Protein AF-A0A7L0Z4S2-F1 (afdb_monomer_lite)

Foldseek 3Di:
DPVVVLVVCLPDLDPPQVVVDLCSCVVVVNDDDSVRSLVSSLVSLVSNCPPPDPVVVVVSVVVNVVSVVVSVVVVVVVVVVVVVVVVVVVVVVVVVVVVVVVVCVVPDDPVRVVVVVVPDDPPPPDDPPDDPDDDDDDDDDDDDDD

Organism: NCBI:txid441696

Radius of gyration: 29.45 Å; chains: 1; bounding box: 73×31×73 Å

Structure (mmCIF, N/CA/C/O backbone):
data_AF-A0A7L0Z4S2-F1
#
_entry.id   AF-A0A7L0Z4S2-F1
#
loop_
_atom_site.group_PDB
_atom_site.id
_atom_site.type_symbol
_atom_site.label_atom_id
_atom_site.label_alt_id
_atom_site.label_comp_id
_atom_site.label_asym_id
_atom_site.label_entity_id
_atom_site.label_seq_id
_atom_site.pdbx_PDB_ins_code
_atom_site.Cartn_x
_atom_site.Cartn_y
_atom_site.Cartn_z
_atom_site.occupancy
_atom_site.B_iso_or_equiv
_atom_site.auth_seq_id
_atom_site.auth_comp_id
_atom_site.auth_asym_id
_atom_site.auth_atom_id
_atom_site.pdbx_PDB_model_num
ATOM 1 N N . LEU A 1 1 ? -5.071 -9.926 -15.638 1.00 67.81 1 LEU A N 1
ATOM 2 C CA . LEU A 1 1 ? -4.191 -9.561 -16.766 1.00 67.81 1 LEU A CA 1
ATOM 3 C C . LEU A 1 1 ? -4.932 -9.823 -18.075 1.00 67.81 1 LEU A C 1
ATOM 5 O O . LEU A 1 1 ? -5.330 -10.962 -18.290 1.00 67.81 1 LEU A O 1
ATOM 9 N N . ASN A 1 2 ? -5.164 -8.810 -18.913 1.00 79.25 2 ASN A N 1
ATOM 10 C CA . ASN A 1 2 ? -5.790 -8.992 -20.232 1.00 79.25 2 ASN A CA 1
ATOM 11 C C . ASN A 1 2 ? -4.712 -9.261 -21.300 1.00 79.25 2 ASN A C 1
ATOM 13 O O . ASN A 1 2 ? -4.048 -8.336 -21.770 1.00 79.25 2 ASN A O 1
ATOM 17 N N . THR A 1 3 ? -4.519 -10.534 -21.650 1.00 74.75 3 THR A N 1
ATOM 18 C CA . THR A 1 3 ? -3.433 -11.012 -22.525 1.00 74.75 3 THR A CA 1
ATOM 19 C C . THR A 1 3 ? -3.588 -10.589 -23.982 1.00 74.75 3 THR A C 1
ATOM 21 O O . THR A 1 3 ? -2.588 -10.323 -24.644 1.00 74.75 3 THR A O 1
ATOM 24 N N . ASP A 1 4 ? -4.820 -10.457 -24.473 1.00 78.44 4 ASP A N 1
ATOM 25 C CA . ASP A 1 4 ? -5.084 -10.074 -25.864 1.00 78.44 4 ASP A CA 1
ATOM 26 C C . ASP A 1 4 ? -4.720 -8.606 -26.101 1.00 78.44 4 ASP A C 1
ATOM 28 O O . ASP A 1 4 ? -3.985 -8.283 -27.038 1.00 78.44 4 ASP A O 1
ATOM 32 N N . LYS A 1 5 ? -5.136 -7.718 -25.188 1.00 79.31 5 LYS A N 1
ATOM 33 C CA . LYS A 1 5 ? -4.753 -6.298 -25.214 1.00 79.31 5 LYS A CA 1
ATOM 34 C C . LYS A 1 5 ? -3.251 -6.107 -25.037 1.00 79.31 5 LYS A C 1
ATOM 36 O O . LYS A 1 5 ? -2.651 -5.304 -25.746 1.00 79.31 5 LYS A O 1
ATOM 41 N N . LEU A 1 6 ? -2.638 -6.876 -24.138 1.00 75.19 6 LEU A N 1
ATOM 42 C CA . LEU A 1 6 ? -1.192 -6.856 -23.941 1.00 75.19 6 LEU A CA 1
ATOM 43 C C . LEU A 1 6 ? -0.441 -7.273 -25.214 1.00 75.19 6 LEU A C 1
ATOM 45 O O . LEU A 1 6 ? 0.476 -6.574 -25.633 1.00 75.19 6 LEU A O 1
ATOM 49 N N . SER A 1 7 ? -0.859 -8.360 -25.866 1.00 73.81 7 SER A N 1
ATOM 50 C CA . SER A 1 7 ? -0.238 -8.816 -27.116 1.00 73.81 7 SER A CA 1
ATOM 51 C C . SER A 1 7 ? -0.357 -7.780 -28.239 1.00 73.81 7 SER A C 1
ATOM 53 O O . SER A 1 7 ? 0.567 -7.627 -29.035 1.00 73.81 7 SER A O 1
ATOM 55 N N . SER A 1 8 ? -1.460 -7.026 -28.271 1.00 80.56 8 SER A N 1
ATOM 56 C CA . SER A 1 8 ? -1.670 -5.926 -29.214 1.00 80.56 8 SER A CA 1
ATOM 57 C C . SER A 1 8 ? -0.685 -4.777 -28.977 1.00 80.56 8 SER A C 1
ATOM 59 O O . SER A 1 8 ? -0.083 -4.288 -29.927 1.00 80.56 8 SER A O 1
ATOM 61 N N . ILE A 1 9 ? -0.445 -4.401 -27.716 1.00 73.81 9 ILE A N 1
ATOM 62 C CA . ILE A 1 9 ? 0.525 -3.354 -27.354 1.00 73.81 9 ILE A CA 1
ATOM 63 C C . ILE A 1 9 ? 1.962 -3.814 -27.613 1.00 73.81 9 ILE A C 1
ATOM 65 O O . ILE A 1 9 ? 2.761 -3.054 -28.141 1.00 73.81 9 ILE A O 1
ATOM 69 N N . MET A 1 10 ? 2.294 -5.069 -27.303 1.00 69.19 10 MET A N 1
ATOM 70 C CA . MET A 1 10 ? 3.625 -5.628 -27.577 1.00 69.19 10 MET A CA 1
ATOM 71 C C . MET A 1 10 ? 3.943 -5.732 -29.074 1.00 69.19 10 MET A C 1
ATOM 73 O O . MET A 1 10 ? 5.106 -5.811 -29.446 1.00 69.19 10 MET A O 1
ATOM 77 N N . ARG A 1 11 ? 2.919 -5.746 -29.935 1.00 72.44 11 ARG A N 1
ATOM 78 C CA . ARG A 1 11 ? 3.069 -5.725 -31.397 1.00 72.44 11 ARG A CA 1
ATOM 79 C C . ARG A 1 11 ? 3.214 -4.316 -31.974 1.00 72.44 11 ARG A C 1
ATOM 81 O O . ARG A 1 11 ? 3.445 -4.194 -33.172 1.00 72.44 11 ARG A O 1
ATOM 88 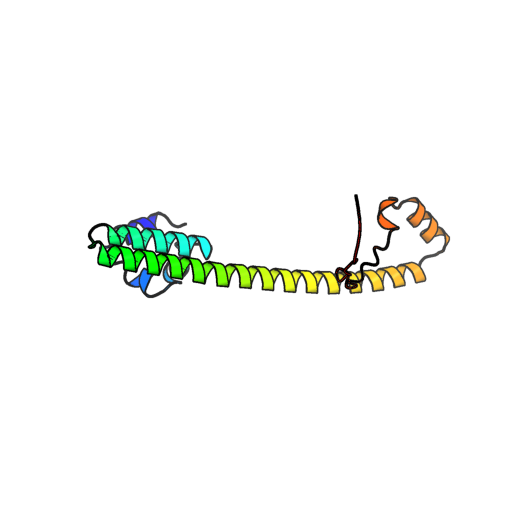N N . GLN A 1 12 ? 3.040 -3.270 -31.168 1.00 68.31 12 GLN A N 1
ATOM 89 C CA . GLN A 1 12 ? 3.237 -1.889 -31.598 1.00 68.31 12 GLN A CA 1
ATOM 90 C C . GLN A 1 12 ? 4.710 -1.501 -31.425 1.00 68.31 12 GLN A C 1
ATOM 92 O O . GLN A 1 12 ? 5.287 -1.704 -30.362 1.00 68.31 12 GLN A O 1
ATOM 97 N N . ASP A 1 13 ? 5.300 -0.872 -32.445 1.00 59.12 13 ASP A N 1
ATOM 98 C CA . ASP A 1 13 ? 6.690 -0.382 -32.401 1.00 59.12 13 ASP A CA 1
ATOM 99 C C . ASP A 1 13 ? 6.896 0.797 -31.426 1.00 59.12 13 ASP A C 1
ATOM 101 O O . ASP A 1 13 ? 8.026 1.209 -31.164 1.00 59.12 13 ASP A O 1
ATOM 105 N N . SER A 1 14 ? 5.813 1.367 -30.882 1.00 63.97 14 SER A N 1
ATOM 106 C CA . SER A 1 14 ? 5.857 2.521 -29.985 1.00 63.97 14 SER A CA 1
ATOM 107 C C . SER A 1 14 ? 5.111 2.247 -28.682 1.00 63.97 14 SER A C 1
ATOM 109 O O . SER A 1 14 ? 3.895 2.073 -28.666 1.00 63.97 14 SER A O 1
ATOM 111 N N . LEU A 1 15 ? 5.855 2.261 -27.575 1.00 67.19 15 LEU A N 1
ATOM 112 C CA . LEU A 1 15 ? 5.336 2.106 -26.211 1.00 67.19 15 LEU A CA 1
ATOM 113 C C . LEU A 1 15 ? 5.238 3.445 -25.457 1.00 67.19 15 LEU A C 1
ATOM 115 O O . LEU A 1 15 ? 5.055 3.456 -24.241 1.00 67.19 15 LEU A O 1
ATOM 119 N N . GLU A 1 16 ? 5.325 4.569 -26.178 1.00 67.56 16 GLU A N 1
ATOM 120 C CA . GLU A 1 16 ? 5.188 5.938 -25.649 1.00 67.56 16 GLU A CA 1
ATOM 121 C C . GLU A 1 16 ? 4.017 6.106 -24.661 1.00 67.56 16 GLU A C 1
ATOM 123 O O . GLU A 1 16 ? 4.246 6.643 -23.579 1.00 67.56 16 GLU A O 1
ATOM 128 N N . PRO A 1 17 ? 2.794 5.598 -24.929 1.00 68.62 17 PRO A N 1
ATOM 129 C CA . PRO A 1 17 ? 1.659 5.779 -24.019 1.00 68.62 17 PRO A CA 1
ATOM 130 C C . PRO A 1 17 ? 1.848 5.111 -22.651 1.00 68.62 17 PRO A C 1
ATOM 132 O O . PRO A 1 17 ? 1.421 5.653 -21.636 1.00 68.62 17 PRO A O 1
ATOM 135 N N . VAL A 1 18 ? 2.510 3.949 -22.622 1.00 67.69 18 VAL A N 1
ATOM 136 C CA . VAL A 1 18 ? 2.769 3.174 -21.396 1.00 67.69 18 VAL A CA 1
ATOM 137 C C . VAL A 1 18 ? 3.896 3.807 -20.579 1.00 67.69 18 VAL A C 1
ATOM 139 O O . VAL A 1 18 ? 3.888 3.748 -19.354 1.00 67.69 18 VAL A O 1
ATOM 142 N N . VAL A 1 19 ? 4.865 4.422 -21.261 1.00 65.25 19 VAL A N 1
ATOM 143 C CA . VAL A 1 19 ? 6.002 5.108 -20.634 1.00 65.25 19 VAL A CA 1
ATOM 144 C C . VAL A 1 19 ? 5.593 6.483 -20.092 1.00 65.25 19 VAL A C 1
ATOM 146 O O . VAL A 1 19 ? 6.072 6.895 -19.038 1.00 65.25 19 VAL A O 1
ATOM 149 N N . ARG A 1 20 ? 4.692 7.194 -20.783 1.00 69.12 20 ARG A N 1
ATOM 150 C CA . ARG A 1 20 ? 4.209 8.528 -20.387 1.00 69.12 20 ARG A CA 1
ATOM 151 C C . ARG A 1 20 ? 3.260 8.514 -19.196 1.00 69.12 20 ARG A C 1
ATOM 153 O O . ARG A 1 20 ? 3.297 9.455 -18.406 1.00 69.12 20 ARG A O 1
ATOM 160 N N . ASP A 1 21 ? 2.396 7.507 -19.108 1.00 71.19 21 ASP A N 1
ATOM 161 C CA . ASP A 1 21 ? 1.387 7.390 -18.058 1.00 71.19 21 ASP A CA 1
ATOM 162 C C . ASP A 1 21 ? 1.569 6.069 -17.286 1.00 71.19 21 ASP A C 1
ATOM 164 O O . ASP A 1 21 ? 1.195 5.001 -17.781 1.00 71.19 21 ASP A O 1
ATOM 168 N N . PRO A 1 22 ? 2.089 6.128 -16.043 1.00 64.12 22 PRO A N 1
ATOM 169 C CA . PRO A 1 22 ? 2.233 4.962 -15.179 1.00 64.12 22 PRO A CA 1
ATOM 170 C C . PRO A 1 22 ? 0.919 4.215 -14.942 1.00 64.12 22 PRO A C 1
ATOM 172 O O . PRO A 1 22 ? 0.966 3.010 -14.711 1.00 64.12 22 PRO A O 1
ATOM 175 N N . CYS A 1 23 ? -0.232 4.896 -15.037 1.00 73.44 23 CYS A N 1
ATOM 176 C CA . CYS A 1 23 ? -1.573 4.344 -14.844 1.00 73.44 23 CYS A CA 1
ATOM 177 C C . CYS A 1 23 ? -2.213 3.806 -16.139 1.00 73.44 23 CYS A C 1
ATOM 179 O O . CYS A 1 23 ? -3.261 3.163 -16.065 1.00 73.44 23 CYS A O 1
ATOM 181 N N . TYR A 1 24 ? -1.576 3.964 -17.303 1.00 77.00 24 TYR A N 1
ATOM 182 C CA . TYR A 1 24 ? -2.148 3.636 -18.615 1.00 77.00 24 TYR A CA 1
ATOM 183 C C . TYR A 1 24 ? -2.686 2.202 -18.714 1.00 77.00 24 TYR A C 1
ATOM 185 O O . TYR A 1 24 ? -3.789 1.975 -19.205 1.00 77.00 24 TYR A O 1
ATOM 193 N N . LEU A 1 25 ? -1.928 1.222 -18.214 1.00 75.31 25 LEU A N 1
ATOM 194 C CA . LEU A 1 25 ? -2.285 -0.200 -18.289 1.00 75.31 25 LEU A CA 1
ATOM 195 C C . LEU A 1 25 ? -3.484 -0.552 -17.396 1.00 75.31 25 LEU A C 1
ATOM 197 O O . LEU A 1 25 ? -4.318 -1.371 -17.783 1.00 75.31 25 LEU A O 1
ATOM 201 N N . LEU A 1 26 ? -3.598 0.083 -16.231 1.00 76.00 26 LEU A N 1
ATOM 202 C CA . LEU A 1 26 ? -4.762 -0.016 -15.349 1.00 76.00 26 LEU A CA 1
ATOM 203 C C . LEU A 1 26 ? -5.985 0.649 -15.992 1.00 76.00 26 LEU A C 1
ATOM 205 O O . LEU A 1 26 ? -7.040 0.027 -16.087 1.00 76.00 26 LEU A O 1
ATOM 209 N N . ASN A 1 27 ? -5.815 1.855 -16.541 1.00 80.62 27 ASN A N 1
ATOM 210 C CA . ASN A 1 27 ? -6.869 2.598 -17.241 1.00 80.62 27 ASN A CA 1
ATOM 211 C C . ASN A 1 27 ? -7.383 1.854 -18.489 1.00 80.62 27 ASN A C 1
ATOM 213 O O . ASN A 1 27 ? -8.564 1.934 -18.821 1.00 80.62 27 ASN A O 1
ATOM 217 N N . GLN A 1 28 ? -6.526 1.078 -19.162 1.00 79.06 28 GLN A N 1
ATOM 218 C CA . GLN A 1 28 ? -6.921 0.213 -20.280 1.00 79.06 28 GLN A CA 1
ATOM 219 C C . GLN A 1 28 ? -7.535 -1.137 -19.848 1.00 79.06 28 GLN A C 1
ATOM 221 O O . GLN A 1 28 ? -7.987 -1.913 -20.706 1.00 79.06 28 GLN A O 1
ATOM 226 N N . GLY A 1 29 ? -7.563 -1.438 -18.545 1.00 77.75 29 GLY A N 1
ATOM 227 C CA . GLY A 1 29 ? -8.048 -2.705 -17.991 1.00 77.75 29 GLY A CA 1
ATOM 228 C C . GLY A 1 29 ? -7.138 -3.896 -18.304 1.00 77.75 29 GLY A C 1
ATOM 229 O O . GLY A 1 29 ? -7.619 -5.014 -18.497 1.00 77.75 29 GLY A O 1
ATOM 230 N N . ILE A 1 30 ? -5.832 -3.659 -18.440 1.00 78.44 30 ILE A N 1
ATOM 231 C CA . ILE A 1 30 ? -4.831 -4.697 -18.718 1.00 78.44 30 ILE A CA 1
ATOM 232 C C . ILE A 1 30 ? -4.335 -5.312 -17.412 1.00 78.44 30 ILE A C 1
ATOM 234 O O . ILE A 1 30 ? -4.261 -6.538 -17.320 1.00 78.44 30 ILE A O 1
ATOM 238 N N . CYS A 1 31 ? -4.069 -4.490 -16.396 1.00 76.06 31 CYS A N 1
ATOM 239 C CA . CYS A 1 31 ? -3.661 -4.921 -15.058 1.00 76.06 31 CYS A CA 1
ATOM 240 C C . CYS A 1 31 ? -4.760 -4.635 -14.032 1.00 76.06 31 CYS A C 1
ATOM 242 O O . CYS A 1 31 ? -5.476 -3.651 -14.168 1.00 76.06 31 CYS A O 1
ATOM 244 N N . ASN A 1 32 ? -4.879 -5.498 -13.017 1.00 72.94 32 ASN A N 1
ATOM 245 C CA . ASN A 1 32 ? -5.868 -5.345 -11.939 1.00 72.94 32 ASN A CA 1
ATOM 246 C C . ASN A 1 32 ? -5.253 -4.822 -10.640 1.00 72.94 32 ASN A C 1
ATOM 248 O O . ASN A 1 32 ? -5.976 -4.306 -9.794 1.00 72.94 32 ASN A O 1
ATOM 252 N N . ARG A 1 33 ? -3.943 -5.001 -10.454 1.00 70.31 33 ARG A N 1
ATOM 253 C CA . ARG A 1 33 ? -3.219 -4.537 -9.273 1.00 70.31 33 ARG A CA 1
ATOM 254 C C . ARG A 1 33 ? -2.066 -3.649 -9.697 1.00 70.31 33 ARG A C 1
ATOM 256 O O . ARG A 1 33 ? -1.448 -3.864 -10.740 1.00 70.31 33 ARG A O 1
ATOM 263 N N . ASN A 1 34 ? -1.732 -2.710 -8.827 1.00 70.38 34 ASN A N 1
ATOM 264 C CA . ASN A 1 34 ? -0.658 -1.748 -9.037 1.00 70.38 34 ASN A CA 1
ATOM 265 C C . ASN A 1 34 ? 0.685 -2.486 -9.267 1.00 70.38 34 ASN A C 1
ATOM 267 O O . ASN A 1 34 ? 1.486 -2.071 -10.098 1.00 70.38 34 ASN A O 1
ATOM 271 N N . ILE A 1 35 ? 0.888 -3.637 -8.608 1.00 67.12 35 ILE A N 1
ATOM 272 C CA . ILE A 1 35 ? 2.096 -4.468 -8.757 1.00 67.12 35 ILE A CA 1
ATOM 273 C C . ILE A 1 35 ? 2.169 -5.183 -10.116 1.00 67.12 35 ILE A C 1
ATOM 275 O O . ILE A 1 35 ? 3.248 -5.296 -10.700 1.00 67.12 35 ILE A O 1
ATOM 279 N N . ASP A 1 36 ? 1.018 -5.594 -10.663 1.00 73.00 36 ASP A N 1
ATOM 280 C CA . ASP A 1 36 ? 0.930 -6.195 -11.998 1.00 73.00 36 ASP A CA 1
ATOM 281 C C . ASP A 1 36 ? 1.273 -5.150 -13.061 1.00 73.00 36 ASP A C 1
ATOM 283 O O . ASP A 1 36 ? 1.895 -5.456 -14.073 1.00 73.00 36 ASP A O 1
ATOM 287 N N . GLN A 1 37 ? 0.867 -3.900 -12.833 1.00 74.12 37 GLN A N 1
ATOM 288 C CA . GLN A 1 37 ? 1.155 -2.777 -13.714 1.00 74.12 37 GLN A CA 1
ATOM 289 C C . GLN A 1 37 ? 2.642 -2.432 -13.733 1.00 74.12 37 GLN A C 1
ATOM 291 O O . GLN A 1 37 ? 3.207 -2.302 -14.814 1.00 74.12 37 GLN A O 1
ATOM 296 N N . THR A 1 38 ? 3.297 -2.358 -12.574 1.00 74.31 38 THR A N 1
ATOM 297 C CA . THR A 1 38 ? 4.743 -2.111 -12.504 1.00 74.31 38 THR A CA 1
ATOM 298 C C . THR A 1 38 ? 5.541 -3.219 -13.178 1.00 74.31 38 THR A C 1
ATOM 300 O O . THR A 1 38 ? 6.410 -2.925 -13.996 1.00 74.31 38 THR A O 1
ATOM 303 N N . LEU A 1 39 ? 5.218 -4.488 -12.906 1.00 74.19 39 LEU A N 1
ATOM 304 C CA . LEU A 1 39 ? 5.881 -5.618 -13.557 1.00 74.19 39 LEU A CA 1
ATOM 305 C C . LEU A 1 39 ? 5.686 -5.577 -15.078 1.00 74.19 39 LEU A C 1
ATOM 307 O O . LEU A 1 39 ? 6.634 -5.778 -15.837 1.00 74.19 39 LEU A O 1
ATOM 311 N N . LEU A 1 40 ? 4.471 -5.261 -15.528 1.00 75.31 40 LEU A N 1
ATOM 312 C CA . LEU A 1 40 ? 4.154 -5.203 -16.947 1.00 75.31 40 LEU A CA 1
ATOM 313 C C . LEU A 1 40 ? 4.844 -4.038 -17.666 1.00 75.31 40 LEU A C 1
ATOM 315 O O . LEU A 1 40 ? 5.377 -4.234 -18.758 1.00 75.31 40 LEU A O 1
ATOM 319 N N . SER A 1 41 ? 4.895 -2.858 -17.044 1.00 73.50 41 SER A N 1
ATOM 320 C CA . SER A 1 41 ? 5.642 -1.704 -17.553 1.00 73.50 41 SER A CA 1
ATOM 321 C C . SER A 1 41 ? 7.134 -2.013 -17.679 1.00 73.50 41 SER A C 1
ATOM 323 O O . SER A 1 41 ? 7.736 -1.676 -18.694 1.00 73.50 41 SER A O 1
ATOM 325 N N . ILE A 1 42 ? 7.724 -2.715 -16.703 1.00 75.75 42 ILE A N 1
ATOM 326 C CA . ILE A 1 42 ? 9.130 -3.145 -16.747 1.00 75.75 42 ILE A CA 1
ATOM 327 C C . ILE A 1 42 ? 9.371 -4.119 -17.907 1.00 75.75 42 ILE A C 1
ATOM 329 O O . ILE A 1 42 ? 10.308 -3.925 -18.683 1.00 75.75 42 ILE A O 1
ATOM 333 N N . LEU A 1 43 ? 8.514 -5.134 -18.075 1.00 74.75 43 LEU A N 1
ATOM 334 C CA . LEU A 1 43 ? 8.625 -6.082 -19.192 1.00 74.75 43 LEU A CA 1
ATOM 335 C C . LEU A 1 43 ? 8.549 -5.377 -20.555 1.00 74.75 43 LEU A C 1
ATOM 337 O O . LEU A 1 43 ? 9.343 -5.675 -21.448 1.00 74.75 43 LEU A O 1
ATOM 341 N N . LEU A 1 44 ? 7.633 -4.420 -20.712 1.00 73.25 44 LEU A N 1
ATOM 342 C CA . LEU A 1 44 ? 7.503 -3.620 -21.934 1.00 73.25 44 LEU A CA 1
ATOM 343 C C . LEU A 1 44 ? 8.740 -2.743 -22.193 1.00 73.25 44 LEU A C 1
ATOM 345 O O . LEU A 1 44 ? 9.203 -2.625 -23.333 1.00 73.25 44 LEU A O 1
ATOM 349 N N . LEU A 1 45 ? 9.302 -2.154 -21.138 1.00 72.19 45 LEU A N 1
ATOM 350 C CA . LEU A 1 45 ? 10.467 -1.271 -21.208 1.00 72.19 45 LEU A CA 1
ATOM 351 C C . LEU A 1 45 ? 11.738 -2.021 -21.644 1.00 72.19 45 LEU A C 1
ATOM 353 O O . LEU A 1 45 ? 12.520 -1.483 -22.435 1.00 72.19 45 LEU A O 1
ATOM 357 N N . PHE A 1 46 ? 11.903 -3.273 -21.197 1.00 67.88 46 PHE A N 1
ATOM 358 C CA . PHE A 1 46 ? 12.979 -4.169 -21.637 1.00 67.88 46 PHE A CA 1
ATOM 359 C C . PHE A 1 46 ? 12.743 -4.755 -23.033 1.00 67.88 46 PHE A C 1
ATOM 361 O O . PHE A 1 46 ? 13.690 -4.865 -23.809 1.00 67.88 46 PHE A O 1
ATOM 368 N N . HIS A 1 47 ? 11.497 -5.069 -23.400 1.00 70.69 47 HIS A N 1
ATOM 369 C CA . HIS A 1 47 ? 11.177 -5.536 -24.753 1.00 70.69 47 HIS A CA 1
ATOM 370 C C . HIS A 1 47 ? 11.540 -4.483 -25.814 1.00 70.69 47 HIS A C 1
ATOM 372 O O . HIS A 1 47 ? 12.204 -4.787 -26.803 1.00 70.69 47 HIS A O 1
ATOM 378 N N . SER A 1 48 ? 11.219 -3.214 -25.551 1.00 66.88 48 SER A N 1
ATOM 379 C CA . SER A 1 48 ? 11.606 -2.083 -26.410 1.00 66.88 48 SER A CA 1
ATOM 380 C C . SER A 1 48 ? 13.097 -1.711 -26.334 1.00 66.88 48 SER A C 1
ATOM 382 O O . SER A 1 48 ? 13.557 -0.848 -27.079 1.00 66.88 48 SER A O 1
ATOM 384 N N . ALA A 1 49 ? 13.884 -2.355 -25.464 1.00 64.00 49 ALA A N 1
ATOM 385 C CA . ALA A 1 49 ? 15.337 -2.189 -25.387 1.00 64.00 49 ALA A CA 1
ATOM 386 C C . ALA A 1 49 ? 16.112 -3.155 -26.302 1.00 64.00 49 ALA A C 1
ATOM 388 O O . ALA A 1 49 ? 17.319 -2.984 -26.464 1.00 64.00 49 ALA A O 1
ATOM 389 N N . SER A 1 50 ? 15.441 -4.138 -26.921 1.00 66.06 50 SER A N 1
ATOM 390 C CA . SER A 1 50 ? 16.063 -5.247 -27.667 1.00 66.06 50 SER A CA 1
ATOM 391 C C . SER A 1 50 ? 16.878 -4.840 -28.917 1.00 66.06 50 SER A C 1
ATOM 393 O O . SER A 1 50 ? 17.433 -5.712 -29.582 1.00 66.06 50 SER A O 1
ATOM 395 N N . GLY A 1 51 ? 16.987 -3.545 -29.235 1.00 64.75 51 GLY A N 1
ATOM 396 C CA . GLY A 1 51 ? 17.843 -2.998 -30.298 1.00 64.75 51 GLY A CA 1
ATOM 397 C C . GLY A 1 51 ? 18.645 -1.749 -29.896 1.00 64.75 51 GLY A C 1
ATOM 398 O O . GLY A 1 51 ? 19.130 -1.035 -30.770 1.00 64.75 51 GLY A O 1
ATOM 399 N N . ALA A 1 52 ? 18.750 -1.442 -28.598 1.00 63.84 52 ALA A N 1
ATOM 400 C CA . ALA A 1 52 ? 19.376 -0.220 -28.088 1.00 63.84 52 ALA A CA 1
ATOM 401 C C . ALA A 1 52 ? 20.878 -0.404 -27.774 1.00 63.84 52 ALA A C 1
ATOM 403 O O . ALA A 1 52 ? 21.336 -1.507 -27.485 1.00 63.84 52 ALA A O 1
ATOM 404 N N . SER A 1 53 ? 21.662 0.682 -27.822 1.00 73.50 53 SER A N 1
ATOM 405 C CA . SER A 1 53 ? 23.091 0.642 -27.464 1.00 73.50 53 SER A CA 1
ATOM 406 C C . SER A 1 53 ? 23.297 0.399 -25.962 1.00 73.50 53 SER A C 1
ATOM 408 O O . SER A 1 53 ? 22.415 0.698 -25.162 1.00 73.50 53 SER A O 1
ATOM 410 N N . VAL A 1 54 ? 24.486 -0.071 -25.561 1.00 72.12 54 VAL A N 1
ATOM 411 C CA . VAL A 1 54 ? 24.852 -0.321 -24.147 1.00 72.12 54 VAL A CA 1
ATOM 412 C C . VAL A 1 54 ? 24.557 0.881 -23.237 1.00 72.12 54 VAL A C 1
ATOM 414 O O . VAL A 1 54 ? 23.975 0.714 -22.174 1.00 72.12 54 VAL A O 1
ATOM 417 N N . VAL A 1 55 ? 24.835 2.107 -23.692 1.00 72.19 55 VAL A N 1
ATOM 418 C CA . VAL A 1 55 ? 24.560 3.337 -22.922 1.00 72.19 55 VAL A CA 1
ATOM 419 C C . VAL A 1 55 ? 23.053 3.584 -22.746 1.00 72.19 55 VAL A C 1
ATOM 421 O O . VAL A 1 55 ? 22.605 4.070 -21.710 1.00 72.19 55 VAL A O 1
ATOM 424 N N . ALA A 1 56 ? 22.245 3.240 -23.750 1.00 75.94 56 ALA A N 1
ATOM 425 C CA . ALA A 1 56 ? 20.789 3.333 -23.662 1.00 75.94 56 ALA A CA 1
ATOM 426 C C . ALA A 1 56 ? 20.184 2.214 -22.795 1.00 75.94 56 ALA A C 1
ATOM 428 O O . ALA A 1 56 ? 19.105 2.398 -22.230 1.00 75.94 56 ALA A O 1
ATOM 429 N N . ILE A 1 57 ? 20.873 1.077 -22.672 1.00 76.94 57 ILE A N 1
ATOM 430 C CA . ILE A 1 57 ? 20.489 -0.026 -21.787 1.00 76.94 57 ILE A CA 1
ATOM 431 C C . ILE A 1 57 ? 20.706 0.371 -20.323 1.00 76.94 57 ILE A C 1
ATOM 433 O O . ILE A 1 57 ? 19.777 0.213 -19.535 1.00 76.94 57 ILE A O 1
ATOM 437 N N . ASP A 1 58 ? 21.852 0.959 -19.972 1.00 82.75 58 ASP A N 1
ATOM 438 C CA . ASP A 1 58 ? 22.140 1.387 -18.592 1.00 82.75 58 ASP A CA 1
ATOM 439 C C . ASP A 1 58 ? 21.100 2.397 -18.078 1.00 82.75 58 ASP A C 1
ATOM 441 O O . ASP A 1 58 ? 20.540 2.228 -16.995 1.00 82.75 58 ASP A O 1
ATOM 445 N N . ASN A 1 59 ? 20.730 3.377 -18.908 1.00 82.56 59 ASN A N 1
ATOM 446 C CA . ASN A 1 59 ? 19.682 4.348 -18.576 1.00 82.56 59 ASN A CA 1
ATOM 447 C C . ASN A 1 59 ? 18.292 3.689 -18.425 1.00 82.56 59 ASN A C 1
ATOM 449 O O . ASN A 1 59 ? 17.490 4.074 -17.578 1.00 82.56 59 ASN A O 1
ATOM 453 N N . LYS A 1 60 ? 17.983 2.661 -19.225 1.00 78.12 60 LYS A N 1
ATOM 454 C CA . LYS A 1 60 ? 16.721 1.912 -19.097 1.00 78.12 60 LYS A CA 1
ATOM 455 C C . LYS A 1 60 ? 16.689 1.035 -17.844 1.00 78.12 60 LYS A C 1
ATOM 457 O O . LYS A 1 60 ? 15.624 0.885 -17.245 1.00 78.12 60 LYS A O 1
ATOM 462 N N . ILE A 1 61 ? 17.831 0.483 -17.434 1.00 81.50 61 ILE A N 1
ATOM 463 C CA . ILE A 1 61 ? 17.969 -0.253 -16.172 1.00 81.50 61 ILE A CA 1
ATOM 464 C C . ILE A 1 61 ? 17.749 0.699 -14.994 1.00 81.50 61 ILE A C 1
ATOM 466 O O . ILE A 1 61 ? 16.967 0.379 -14.100 1.00 81.50 61 ILE A O 1
ATOM 470 N N . GLU A 1 62 ? 18.360 1.883 -15.023 1.00 84.06 62 GLU A N 1
ATOM 471 C CA . GLU A 1 62 ? 18.175 2.911 -13.994 1.00 84.06 62 GLU A CA 1
ATOM 472 C C . GLU A 1 62 ? 16.702 3.347 -13.890 1.00 84.06 62 GLU A C 1
ATOM 474 O O . GLU A 1 62 ? 16.128 3.341 -12.802 1.00 84.06 62 GLU A O 1
ATOM 479 N N . GLN A 1 63 ? 16.035 3.582 -15.026 1.00 79.75 63 GLN A N 1
ATOM 480 C CA . GLN A 1 63 ? 14.602 3.906 -15.063 1.00 79.75 63 GLN A CA 1
ATOM 481 C C 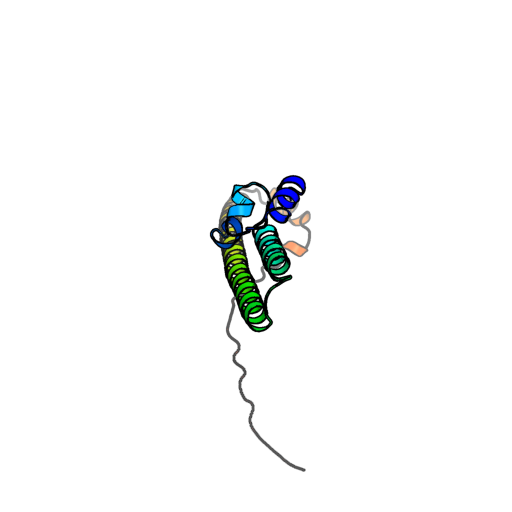. GLN A 1 63 ? 13.717 2.788 -14.500 1.00 79.75 63 GLN A C 1
ATOM 483 O O . GLN A 1 63 ? 12.769 3.057 -13.759 1.00 79.75 63 GLN A O 1
ATOM 488 N N . ALA A 1 64 ? 14.015 1.527 -14.822 1.00 79.62 64 ALA A N 1
ATOM 489 C CA . ALA A 1 64 ? 13.289 0.391 -14.263 1.00 79.62 64 ALA A CA 1
ATOM 490 C C . ALA A 1 64 ? 13.506 0.282 -12.744 1.00 79.62 64 ALA A C 1
ATOM 492 O O . ALA A 1 64 ? 12.554 0.040 -12.001 1.00 79.62 64 ALA A O 1
ATOM 493 N N . MET A 1 65 ? 14.732 0.508 -12.267 1.00 87.12 65 MET A N 1
ATOM 494 C CA . MET A 1 65 ? 15.050 0.516 -10.838 1.00 87.12 65 MET A CA 1
ATOM 495 C C . MET A 1 65 ? 14.320 1.630 -10.089 1.00 87.12 65 MET A C 1
ATOM 497 O O . MET A 1 65 ? 13.769 1.382 -9.015 1.00 87.12 65 MET A O 1
ATOM 501 N N . ASP A 1 66 ? 14.274 2.839 -10.643 1.00 83.06 66 ASP A N 1
ATOM 502 C CA . ASP A 1 66 ? 13.554 3.954 -10.030 1.00 83.06 66 ASP A CA 1
ATOM 503 C C . ASP A 1 66 ? 12.043 3.732 -10.024 1.00 83.06 66 ASP A C 1
ATOM 505 O O . ASP A 1 66 ? 11.388 4.031 -9.024 1.00 83.06 66 ASP A O 1
ATOM 509 N N . LEU A 1 67 ? 11.492 3.114 -11.072 1.00 81.25 67 LEU A N 1
ATOM 510 C CA . LEU A 1 67 ? 10.087 2.712 -11.105 1.00 81.25 67 LEU A CA 1
ATOM 511 C C . LEU A 1 67 ? 9.765 1.683 -10.009 1.00 81.25 67 LEU A C 1
ATOM 513 O O . LEU A 1 67 ? 8.771 1.839 -9.299 1.00 81.25 67 LEU A O 1
ATOM 517 N N . VAL A 1 68 ? 10.617 0.666 -9.827 1.00 85.12 68 VAL A N 1
ATOM 518 C CA . VAL A 1 68 ? 10.468 -0.338 -8.756 1.00 85.12 68 VAL A CA 1
ATOM 519 C C . VAL A 1 68 ? 10.574 0.311 -7.378 1.00 85.12 68 VAL A C 1
ATOM 521 O O . VAL A 1 68 ? 9.730 0.066 -6.517 1.00 85.12 68 VAL A O 1
ATOM 524 N N . LYS A 1 69 ? 11.579 1.168 -7.169 1.00 87.25 69 LYS A N 1
ATOM 525 C CA . LYS A 1 69 ? 11.795 1.890 -5.909 1.00 87.25 69 LYS A CA 1
ATOM 526 C C . LYS A 1 69 ? 10.580 2.741 -5.557 1.00 87.25 69 LYS A C 1
ATOM 528 O O . LYS A 1 69 ? 10.089 2.677 -4.433 1.00 87.25 69 LYS A O 1
ATOM 533 N N . ASN A 1 70 ? 10.076 3.504 -6.523 1.00 84.69 70 ASN A N 1
ATOM 534 C CA . ASN A 1 70 ? 8.923 4.366 -6.320 1.00 84.69 70 ASN A CA 1
ATOM 535 C C . ASN A 1 70 ? 7.661 3.546 -6.017 1.00 84.69 70 ASN A C 1
ATOM 537 O O . ASN A 1 70 ? 6.946 3.827 -5.057 1.00 84.69 70 ASN A O 1
ATOM 541 N N . HIS A 1 71 ? 7.438 2.462 -6.763 1.00 84.81 71 HIS A N 1
ATOM 542 C CA . HIS A 1 71 ? 6.310 1.567 -6.532 1.00 84.81 71 HIS A CA 1
ATOM 543 C C . HIS A 1 71 ? 6.335 0.925 -5.138 1.00 84.81 71 HIS A C 1
ATOM 545 O O . HIS A 1 71 ? 5.322 0.931 -4.445 1.00 84.81 71 HIS A O 1
ATOM 551 N N . LEU A 1 72 ? 7.495 0.429 -4.696 1.00 87.75 72 LEU A N 1
ATOM 552 C CA . LEU A 1 72 ? 7.661 -0.140 -3.356 1.00 87.75 72 LEU A CA 1
ATOM 553 C C . LEU A 1 72 ? 7.409 0.899 -2.263 1.00 87.75 72 LEU A C 1
ATOM 555 O O . LEU A 1 72 ? 6.723 0.600 -1.291 1.00 87.75 72 LEU A O 1
ATOM 559 N N . MET A 1 73 ? 7.912 2.125 -2.425 1.00 86.12 73 MET A N 1
ATOM 560 C CA . MET A 1 73 ? 7.654 3.195 -1.458 1.00 86.12 73 MET A CA 1
ATOM 561 C C . MET A 1 73 ? 6.160 3.507 -1.324 1.00 86.12 73 MET A C 1
ATOM 563 O O . MET A 1 73 ? 5.685 3.712 -0.206 1.00 86.12 73 MET A O 1
ATOM 567 N N . TYR A 1 74 ? 5.418 3.536 -2.436 1.00 86.50 74 TYR A N 1
ATOM 568 C CA . TYR A 1 74 ? 3.971 3.747 -2.401 1.00 86.50 74 TYR A CA 1
ATOM 569 C C . TYR A 1 74 ? 3.223 2.552 -1.815 1.00 86.50 74 TYR A C 1
ATOM 571 O O . TYR A 1 74 ? 2.404 2.755 -0.925 1.00 86.50 74 TYR A O 1
ATOM 579 N N . ALA A 1 75 ? 3.536 1.328 -2.246 1.00 82.00 75 ALA A N 1
ATOM 580 C CA . ALA A 1 75 ? 2.881 0.118 -1.753 1.00 82.00 75 ALA A CA 1
ATOM 581 C C . ALA A 1 75 ? 3.076 -0.052 -0.240 1.00 82.00 75 ALA A C 1
ATOM 583 O O . ALA A 1 75 ? 2.120 -0.269 0.492 1.00 82.00 75 ALA A O 1
ATOM 584 N N . VAL A 1 76 ? 4.301 0.133 0.258 1.00 88.50 76 VAL A N 1
ATOM 585 C CA . VAL A 1 76 ? 4.587 0.049 1.698 1.00 88.50 76 VAL A CA 1
ATOM 586 C C . VAL A 1 76 ? 3.851 1.140 2.473 1.00 88.50 76 VAL A C 1
ATOM 588 O O . VAL A 1 76 ? 3.313 0.872 3.544 1.00 88.50 76 VAL A O 1
ATOM 591 N N . ARG A 1 77 ? 3.798 2.370 1.943 1.00 90.62 77 ARG A N 1
ATOM 592 C CA . ARG A 1 77 ? 3.034 3.458 2.565 1.00 90.62 77 ARG A CA 1
ATOM 593 C C . ARG A 1 77 ? 1.549 3.113 2.649 1.00 90.62 77 ARG A C 1
ATOM 595 O O . ARG A 1 77 ? 0.956 3.311 3.701 1.00 90.62 77 ARG A O 1
ATOM 602 N N . GLU A 1 78 ? 0.963 2.630 1.561 1.00 88.75 78 GLU A N 1
ATOM 603 C CA . GLU A 1 78 ? -0.455 2.277 1.495 1.00 88.75 78 GLU A CA 1
ATOM 604 C C . GLU A 1 78 ? -0.798 1.153 2.479 1.00 88.75 78 GLU A C 1
ATOM 606 O O . GLU A 1 78 ? -1.705 1.317 3.290 1.00 88.75 78 GLU A O 1
ATOM 611 N N . GLU A 1 79 ? -0.015 0.071 2.498 1.00 86.62 79 GLU A N 1
ATOM 612 C CA . GLU A 1 79 ? -0.196 -1.040 3.444 1.00 86.62 79 GLU A CA 1
ATOM 613 C C . GLU A 1 79 ? -0.100 -0.566 4.906 1.00 86.62 79 GLU A C 1
ATOM 615 O O . GLU A 1 79 ? -0.895 -0.975 5.751 1.00 86.62 79 GLU A O 1
ATOM 620 N N . VAL A 1 80 ? 0.818 0.358 5.219 1.00 94.69 80 VAL A N 1
ATOM 621 C CA . VAL A 1 80 ? 0.922 0.951 6.564 1.00 94.69 80 VAL A CA 1
ATOM 622 C C . VAL A 1 80 ? -0.318 1.769 6.926 1.00 94.69 80 VAL A C 1
ATOM 624 O O . VAL A 1 80 ? -0.790 1.675 8.058 1.00 94.69 80 VAL A O 1
ATOM 627 N N . GLU A 1 81 ? -0.850 2.578 6.010 1.00 93.75 81 GLU A N 1
ATOM 628 C CA . GLU A 1 81 ? -2.058 3.368 6.282 1.00 93.75 81 GLU A CA 1
ATOM 629 C C . GLU A 1 81 ? -3.302 2.479 6.437 1.00 93.75 81 GLU A C 1
ATOM 631 O O . GLU A 1 81 ? -4.094 2.702 7.354 1.00 93.75 81 GLU A O 1
ATOM 636 N N . VAL A 1 82 ? -3.438 1.416 5.635 1.00 94.12 82 VAL A N 1
ATOM 637 C CA . VAL A 1 82 ? -4.511 0.417 5.800 1.00 94.12 82 VAL A CA 1
ATOM 638 C C . VAL A 1 82 ? -4.423 -0.254 7.170 1.00 94.12 82 VAL A C 1
ATOM 640 O O . VAL A 1 82 ? -5.423 -0.327 7.884 1.00 94.12 82 VAL A O 1
ATOM 643 N N . LEU A 1 83 ? -3.228 -0.696 7.575 1.00 96.50 83 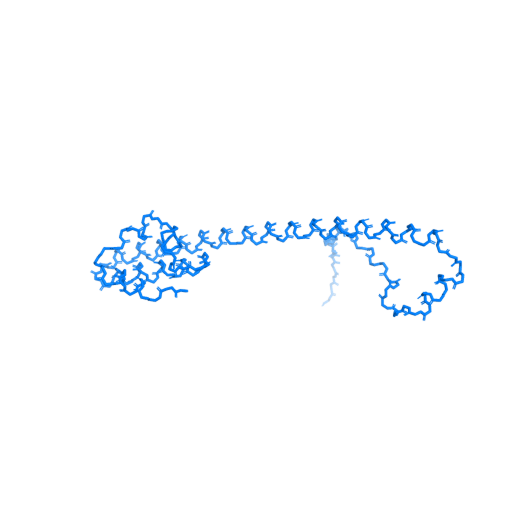LEU A N 1
ATOM 644 C CA . LEU A 1 83 ? -3.016 -1.310 8.887 1.00 96.50 83 LEU A CA 1
ATOM 645 C C . LEU A 1 83 ? -3.347 -0.344 10.032 1.00 96.50 83 LEU A C 1
ATOM 647 O O . LEU A 1 83 ? -3.961 -0.751 11.017 1.00 96.50 83 LEU A O 1
ATOM 651 N N . LYS A 1 84 ? -2.983 0.939 9.912 1.00 96.75 84 LYS A N 1
ATOM 652 C CA . LYS A 1 84 ? -3.336 1.959 10.913 1.00 96.75 84 LYS A CA 1
ATOM 653 C C . LYS A 1 84 ? -4.845 2.119 11.061 1.00 96.75 84 LYS A C 1
ATOM 655 O O . LYS A 1 84 ? -5.326 2.169 12.193 1.00 96.75 84 LYS A O 1
ATOM 660 N N . GLU A 1 85 ? -5.586 2.185 9.956 1.00 95.81 85 GLU A N 1
ATOM 661 C CA . GLU A 1 85 ? -7.045 2.314 10.028 1.00 95.81 85 GLU A CA 1
ATOM 662 C C . GLU A 1 85 ? -7.680 1.041 10.606 1.00 95.81 85 GLU A C 1
ATOM 664 O O . GLU A 1 85 ? -8.535 1.131 11.483 1.00 95.81 85 GLU A O 1
ATOM 669 N N . GLN A 1 86 ? -7.186 -0.146 10.236 1.00 96.75 86 GLN A N 1
ATOM 670 C CA . GLN A 1 86 ? -7.635 -1.413 10.828 1.00 96.75 86 GLN A CA 1
ATOM 671 C C . GLN A 1 86 ? -7.405 -1.467 12.345 1.00 96.75 86 GLN A C 1
ATOM 673 O O . GLN A 1 86 ? -8.297 -1.877 13.089 1.00 96.75 86 GLN A O 1
ATOM 678 N N . ILE A 1 87 ? -6.236 -1.027 12.827 1.00 96.38 87 ILE A N 1
ATOM 679 C CA . ILE A 1 87 ? -5.941 -0.942 14.267 1.00 96.38 87 ILE A CA 1
ATOM 680 C C . ILE A 1 87 ? -6.923 0.009 14.953 1.00 96.38 87 ILE A C 1
ATOM 682 O O . ILE A 1 87 ? -7.475 -0.321 16.002 1.00 96.38 87 ILE A O 1
ATOM 686 N N . LYS A 1 88 ? -7.168 1.178 14.360 1.00 97.50 88 LYS A N 1
ATOM 687 C CA . LYS A 1 88 ? -8.085 2.182 14.902 1.00 97.50 88 LYS A CA 1
ATOM 688 C C . LYS A 1 88 ? -9.522 1.661 14.984 1.00 97.50 88 LYS A C 1
ATOM 690 O O . LYS A 1 88 ? -10.151 1.803 16.030 1.00 97.50 88 LYS A O 1
ATOM 695 N N . GLU A 1 89 ? -10.015 1.001 13.938 1.00 97.06 89 GLU A N 1
ATOM 696 C CA . GLU A 1 89 ? -11.340 0.372 13.945 1.00 97.06 89 GLU A CA 1
ATOM 697 C C . GLU A 1 89 ? -11.457 -0.736 14.999 1.00 97.06 89 GLU A C 1
ATOM 699 O O . GLU A 1 89 ? -12.493 -0.864 15.657 1.00 97.06 89 GLU A O 1
ATOM 704 N N . LEU A 1 90 ? -10.412 -1.554 15.165 1.00 97.62 90 LEU A N 1
ATOM 705 C CA . LEU A 1 90 ? -10.386 -2.606 16.181 1.00 97.62 90 LEU A CA 1
ATOM 706 C C . LEU A 1 90 ? -10.378 -2.024 17.596 1.00 97.62 90 LEU A C 1
ATOM 708 O O . LEU A 1 90 ? -11.090 -2.539 18.455 1.00 97.62 90 LEU A O 1
ATOM 712 N N . LEU A 1 91 ? -9.631 -0.944 17.836 1.00 96.69 91 LEU A N 1
ATOM 713 C CA . LEU A 1 91 ? -9.621 -0.244 19.123 1.00 96.69 91 LEU A CA 1
ATOM 714 C C . LEU A 1 91 ? -10.996 0.340 19.462 1.00 96.69 91 LEU A C 1
ATOM 716 O O . LEU A 1 91 ? -11.463 0.190 20.590 1.00 96.69 91 LEU A O 1
ATOM 720 N N . GLU A 1 92 ? -11.669 0.960 18.492 1.00 96.69 92 GLU A N 1
ATOM 721 C CA . GLU A 1 92 ? -13.015 1.504 18.695 1.00 96.69 92 GLU A CA 1
ATOM 722 C C . GLU A 1 92 ? -14.030 0.394 19.001 1.00 96.69 92 GLU A C 1
ATOM 724 O O . GLU A 1 92 ? -14.782 0.494 19.976 1.00 96.69 92 GLU A O 1
ATOM 729 N N . LYS A 1 93 ? -14.000 -0.707 18.235 1.00 97.06 93 LYS A N 1
ATOM 730 C CA . LYS A 1 93 ? -14.849 -1.879 18.498 1.00 97.06 93 LYS A CA 1
ATOM 731 C C . LYS A 1 93 ? -14.556 -2.505 19.859 1.00 97.06 93 LYS A C 1
ATOM 733 O O . LYS A 1 93 ? -15.495 -2.864 20.562 1.00 97.06 93 LYS A O 1
ATOM 738 N N . ASN A 1 94 ? -13.288 -2.617 20.250 1.00 96.38 94 ASN A N 1
ATOM 739 C CA . ASN A 1 94 ? -12.914 -3.153 21.556 1.00 96.38 94 ASN A CA 1
ATOM 740 C C . ASN A 1 94 ? -13.455 -2.262 22.686 1.00 96.38 94 ASN A C 1
ATOM 742 O O . ASN A 1 94 ? -14.182 -2.741 23.550 1.00 96.38 94 ASN A O 1
ATOM 746 N N . SER A 1 95 ? -13.250 -0.945 22.606 1.00 96.12 95 SER A N 1
ATOM 747 C CA . SER A 1 95 ? -13.787 0.000 23.595 1.00 96.12 95 SER A CA 1
ATOM 748 C C . SER A 1 95 ? -15.320 -0.034 23.690 1.00 96.12 95 SER A C 1
ATOM 750 O O . SER A 1 95 ? -15.902 0.122 24.770 1.00 96.12 95 SER A O 1
ATOM 752 N N . GLN A 1 96 ? -16.011 -0.239 22.566 1.00 96.38 96 GLN A N 1
ATOM 753 C CA . GLN A 1 96 ? -17.455 -0.451 22.572 1.00 96.38 96 GLN A CA 1
ATOM 754 C C . GLN A 1 96 ? -17.829 -1.756 23.289 1.00 96.38 96 GLN A C 1
ATOM 756 O O . GLN A 1 96 ? -18.679 -1.734 24.183 1.00 96.38 96 GLN A O 1
ATOM 761 N N . LEU A 1 97 ? -17.165 -2.864 22.955 1.00 95.56 97 LEU A N 1
ATOM 762 C CA . LEU A 1 97 ? -17.398 -4.164 23.581 1.00 95.56 97 LEU A CA 1
ATOM 763 C C . LEU A 1 97 ? -17.088 -4.152 25.082 1.00 95.56 97 LEU A C 1
ATOM 765 O O . LEU A 1 97 ? -17.843 -4.735 25.852 1.00 95.56 97 LEU A O 1
ATOM 769 N N . GLU A 1 98 ? -16.041 -3.463 25.533 1.00 94.12 98 GLU A N 1
ATOM 770 C CA . GLU A 1 98 ? -15.708 -3.316 26.957 1.00 94.12 98 GLU A CA 1
ATOM 771 C C . GLU A 1 98 ? -16.801 -2.574 27.734 1.00 94.12 98 GLU A C 1
ATOM 773 O O . GLU A 1 98 ? -17.173 -2.985 28.842 1.00 94.12 98 GLU A O 1
ATOM 778 N N . ARG A 1 99 ? -17.367 -1.509 27.147 1.00 94.38 99 ARG A N 1
ATOM 779 C CA . ARG A 1 99 ? -18.504 -0.782 27.737 1.00 94.38 99 ARG A CA 1
ATOM 780 C C . ARG A 1 99 ? -19.744 -1.662 27.820 1.00 94.38 99 ARG A C 1
ATOM 782 O O . ARG A 1 99 ? -20.373 -1.725 28.876 1.00 94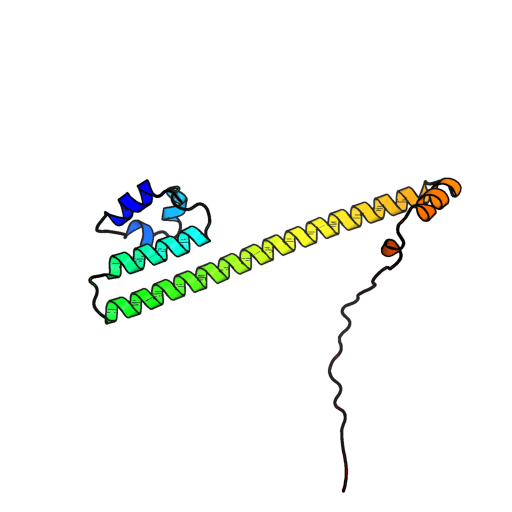.38 99 ARG A O 1
ATOM 789 N N . GLU A 1 100 ? -20.076 -2.362 26.739 1.00 93.00 100 GLU A N 1
ATOM 790 C CA . GLU A 1 100 ? -21.215 -3.285 26.698 1.00 93.00 100 GLU A CA 1
ATOM 791 C C . GLU A 1 100 ? -21.035 -4.442 27.691 1.00 93.00 100 GLU A C 1
ATOM 793 O O . GLU A 1 100 ? -21.956 -4.770 28.437 1.00 93.00 100 GLU A O 1
ATOM 798 N N . ASN A 1 101 ? -19.832 -5.012 27.782 1.00 91.00 101 ASN A N 1
ATOM 799 C CA . ASN A 1 101 ? -19.508 -6.093 28.711 1.00 91.00 101 ASN A CA 1
ATOM 800 C C . ASN A 1 101 ? -19.615 -5.640 30.173 1.00 91.00 101 ASN A C 1
ATOM 802 O O . ASN A 1 101 ? -20.189 -6.345 31.002 1.00 91.00 101 ASN A O 1
ATOM 806 N N . SER A 1 102 ? -19.121 -4.440 30.487 1.00 89.56 102 SER A N 1
ATOM 807 C CA . SER A 1 102 ? -19.231 -3.849 31.827 1.00 89.56 102 SER A CA 1
ATOM 808 C C . SER A 1 102 ? -20.687 -3.589 32.219 1.00 89.56 102 SER A C 1
ATOM 810 O O . SER A 1 102 ? -21.097 -3.879 33.348 1.00 89.56 102 SER A O 1
ATOM 812 N N . LEU A 1 103 ? -21.498 -3.104 31.274 1.00 91.62 103 LEU A N 1
ATOM 813 C CA . LEU A 1 103 ? -22.930 -2.911 31.481 1.00 91.62 103 LEU A CA 1
ATOM 814 C C . LEU A 1 103 ? -23.641 -4.249 31.721 1.00 91.62 103 LEU A C 1
ATOM 816 O O . LEU A 1 103 ? -24.390 -4.379 32.687 1.00 91.62 103 LEU A O 1
ATOM 820 N N . LEU A 1 104 ? -23.359 -5.264 30.900 1.00 89.06 104 LEU A N 1
ATOM 821 C CA . LEU A 1 104 ? -23.910 -6.612 31.064 1.00 89.06 104 LEU A CA 1
ATOM 822 C C . LEU A 1 104 ? -23.537 -7.224 32.420 1.00 89.06 104 LEU A C 1
ATOM 824 O O . LEU A 1 104 ? -24.407 -7.772 33.090 1.00 89.06 104 LEU A O 1
ATOM 828 N N . LYS A 1 105 ? -22.281 -7.081 32.865 1.00 86.25 105 LYS A N 1
ATOM 829 C CA . LYS A 1 105 ? -21.830 -7.531 34.196 1.00 86.25 105 LYS A CA 1
ATOM 830 C C . LYS A 1 105 ? -22.579 -6.841 35.335 1.00 86.25 105 LYS A C 1
ATOM 832 O O . LYS A 1 105 ? -22.867 -7.485 36.335 1.00 86.25 105 LYS A O 1
ATOM 837 N N . THR A 1 106 ? -22.907 -5.558 35.178 1.00 84.56 106 THR A N 1
ATOM 838 C CA . THR A 1 106 ? -23.657 -4.785 36.184 1.00 84.56 106 THR A CA 1
ATOM 839 C C . THR A 1 106 ? -25.132 -5.192 36.241 1.00 84.56 106 THR A C 1
ATOM 841 O O . THR A 1 106 ? -25.734 -5.186 37.311 1.00 84.56 106 THR A O 1
ATOM 844 N N . LEU A 1 107 ? -25.725 -5.536 35.095 1.00 85.00 107 LEU A N 1
ATOM 845 C CA . LEU A 1 107 ? -27.142 -5.897 34.981 1.00 85.00 107 LEU A CA 1
ATOM 846 C C . LEU A 1 107 ? -27.425 -7.390 35.226 1.00 85.00 107 LEU A C 1
ATOM 848 O O . LEU A 1 107 ? -28.581 -7.764 35.423 1.00 85.00 107 LEU A O 1
ATOM 852 N N . ALA A 1 108 ? -26.407 -8.252 35.191 1.00 83.69 108 ALA A N 1
ATOM 853 C CA . ALA A 1 108 ? -26.566 -9.689 35.387 1.00 83.69 108 ALA A CA 1
ATOM 854 C C . ALA A 1 108 ? -26.803 -10.055 36.863 1.00 83.69 108 ALA A C 1
ATOM 856 O O . ALA A 1 108 ? -26.147 -9.539 37.766 1.00 83.69 108 ALA A O 1
ATOM 857 N N . SER A 1 109 ? -27.704 -11.014 37.108 1.00 74.06 109 SER A N 1
ATOM 858 C CA . SER A 1 109 ? -27.863 -11.620 38.437 1.00 74.06 109 SER A CA 1
ATOM 859 C C . SER A 1 109 ? -26.606 -12.421 38.821 1.00 74.06 109 SER A C 1
ATOM 861 O O . SER A 1 109 ? -26.031 -13.085 37.950 1.00 74.06 109 SER A O 1
ATOM 863 N N . PRO A 1 110 ? -26.189 -12.438 40.104 1.00 71.88 110 PRO A N 1
ATOM 864 C CA . PRO A 1 110 ? -25.014 -13.190 40.555 1.00 71.88 110 PRO A CA 1
ATOM 865 C C . PRO A 1 110 ? -25.044 -14.678 40.156 1.00 71.88 110 PRO A C 1
ATOM 867 O O . PRO A 1 110 ? -24.028 -15.203 39.707 1.00 71.88 110 PRO A O 1
ATOM 870 N N . GLU A 1 111 ? -26.212 -15.332 40.179 1.00 72.81 111 GLU A N 1
ATOM 871 C CA . GLU A 1 111 ? -26.357 -16.729 39.725 1.00 72.81 111 GLU A CA 1
ATOM 872 C C . GLU A 1 111 ? -26.128 -16.911 38.212 1.00 72.81 111 GLU A C 1
ATOM 874 O O . GLU A 1 111 ? -25.691 -17.972 37.758 1.00 72.81 111 GLU A O 1
ATOM 879 N N . GLN A 1 112 ? -26.451 -15.901 37.398 1.00 76.31 112 GLN A N 1
ATOM 880 C CA . GLN A 1 112 ? -26.212 -15.936 35.951 1.00 76.31 112 GLN A CA 1
ATOM 881 C C . GLN A 1 112 ? -24.730 -15.714 35.639 1.00 76.31 112 GLN A C 1
ATOM 883 O O . GLN A 1 112 ? -24.201 -16.332 34.714 1.00 76.31 112 GLN A O 1
ATOM 888 N N . LEU A 1 113 ? -24.056 -14.879 36.433 1.00 73.06 113 LEU A N 1
ATOM 889 C CA . LEU A 1 113 ? -22.636 -14.577 36.287 1.00 73.06 113 LEU A CA 1
ATOM 890 C C . LEU A 1 113 ? -21.754 -15.784 36.656 1.00 73.06 113 LEU A C 1
ATOM 892 O O . LEU A 1 113 ? -20.806 -16.089 35.934 1.00 73.06 113 LEU A O 1
ATOM 896 N N . GLU A 1 114 ? -22.101 -16.523 37.715 1.00 73.62 114 GLU A N 1
ATOM 897 C CA . GLU A 1 114 ? -21.427 -17.774 38.114 1.00 73.62 114 GLU A CA 1
ATOM 898 C C . GLU A 1 114 ? -21.552 -18.881 37.053 1.00 73.62 114 GLU A C 1
ATOM 900 O O . GLU A 1 114 ? -20.573 -19.550 36.702 1.00 73.62 114 GLU A O 1
ATOM 905 N N . LYS A 1 115 ? -22.749 -19.054 36.474 1.00 75.69 115 LYS A N 1
ATOM 906 C CA . LYS A 1 115 ? -22.985 -20.007 35.371 1.00 75.69 115 LYS A CA 1
ATOM 907 C C . LYS A 1 115 ? -22.201 -19.649 34.107 1.00 75.69 115 LYS A C 1
ATOM 909 O O . LYS A 1 115 ? -21.861 -20.536 33.326 1.00 75.69 115 LYS A O 1
ATOM 914 N N . PHE A 1 116 ? -21.926 -18.362 33.894 1.00 70.69 116 PHE A N 1
ATOM 915 C CA . PHE A 1 116 ? -21.111 -17.899 32.775 1.00 70.69 116 PHE A CA 1
ATOM 916 C C . PHE A 1 116 ? -19.623 -18.165 33.023 1.00 70.69 116 PHE A C 1
ATOM 918 O O . PHE A 1 116 ? -18.965 -18.756 32.174 1.00 70.69 116 PHE A O 1
ATOM 925 N N . GLN A 1 117 ? -19.106 -17.812 34.206 1.00 73.31 117 GLN A N 1
ATOM 926 C CA . GLN A 1 117 ? -17.700 -18.031 34.576 1.00 73.31 117 GLN A CA 1
ATOM 927 C C . GLN A 1 117 ? -17.312 -19.514 34.582 1.00 73.31 117 GLN A C 1
ATOM 929 O O . GLN A 1 117 ? -16.247 -19.868 34.089 1.00 73.31 117 GLN A O 1
ATOM 934 N N . SER A 1 118 ? -18.202 -20.394 35.046 1.00 74.81 118 SER A N 1
ATOM 935 C CA . SER A 1 118 ? -17.990 -21.852 35.016 1.00 74.81 118 SER A CA 1
ATOM 936 C C . SER A 1 118 ? -17.977 -22.461 33.606 1.00 74.81 118 SER A C 1
ATOM 938 O O . SER A 1 118 ? -17.548 -23.602 33.438 1.00 74.81 118 SER A O 1
ATOM 940 N N . ARG A 1 119 ? -18.429 -21.719 32.585 1.00 72.75 119 ARG A N 1
ATOM 941 C CA . ARG A 1 119 ? -18.412 -22.128 31.171 1.00 72.75 119 ARG A CA 1
ATOM 942 C C . ARG A 1 119 ? -17.281 -21.500 30.353 1.00 72.75 119 ARG A C 1
ATOM 944 O O . ARG A 1 119 ? -17.122 -21.887 29.196 1.00 72.75 119 ARG A O 1
ATOM 951 N N . LEU A 1 120 ? -16.522 -20.547 30.900 1.00 66.62 120 LEU A N 1
ATOM 952 C CA . LEU A 1 120 ? -15.424 -19.910 30.171 1.00 66.62 120 LEU A CA 1
ATOM 953 C C . LEU A 1 120 ? -14.167 -20.806 30.169 1.00 66.62 120 LEU A C 1
ATOM 955 O O . LEU A 1 120 ? -13.778 -21.310 31.224 1.00 66.62 120 LEU A O 1
ATOM 959 N N . PRO A 1 121 ? -13.502 -20.998 29.013 1.00 55.12 121 PRO A N 1
ATOM 960 C CA . PRO A 1 121 ? -12.172 -21.600 28.952 1.00 55.12 121 PRO A CA 1
ATOM 961 C C . PRO A 1 121 ? -11.148 -20.742 29.712 1.00 55.12 121 PRO A C 1
ATOM 963 O O . PRO A 1 121 ? -11.183 -19.514 29.636 1.00 55.12 121 PRO A O 1
ATOM 966 N N . ALA A 1 122 ? -10.213 -21.386 30.414 1.00 53.97 122 ALA A N 1
ATOM 967 C CA . ALA A 1 122 ? -9.248 -20.743 31.315 1.00 53.97 122 ALA A CA 1
ATOM 968 C C . ALA A 1 122 ? -8.296 -19.713 30.656 1.00 53.97 122 ALA A C 1
ATOM 970 O O . ALA A 1 122 ? -7.624 -18.976 31.370 1.00 53.97 122 ALA A O 1
ATOM 971 N N . GLU A 1 123 ? -8.249 -19.618 29.324 1.00 48.16 123 GLU A N 1
ATOM 972 C CA . GLU A 1 123 ? -7.371 -18.688 28.591 1.00 48.16 123 GLU A CA 1
ATOM 973 C C . GLU A 1 123 ? -7.794 -17.207 28.659 1.00 48.16 123 GLU A C 1
ATOM 975 O O . GLU A 1 123 ? -6.989 -16.337 28.349 1.00 48.16 123 GLU A O 1
ATOM 980 N N . VAL A 1 124 ? -9.022 -16.880 29.084 1.00 55.84 124 VAL A N 1
ATOM 981 C CA . VAL A 1 124 ? -9.555 -15.494 29.030 1.00 55.84 124 VAL A CA 1
ATOM 982 C C . VAL A 1 124 ? -9.291 -14.685 30.319 1.00 55.84 124 VAL A C 1
ATOM 984 O O . VAL A 1 124 ? -9.637 -13.510 30.402 1.00 55.84 124 VAL A O 1
ATOM 987 N N . LEU A 1 125 ? -8.678 -15.279 31.349 1.00 50.88 125 LEU A N 1
ATOM 988 C CA . LEU A 1 125 ? -8.505 -14.648 32.671 1.00 50.88 125 LEU A CA 1
ATOM 989 C C . LEU A 1 125 ? -7.176 -13.898 32.870 1.00 50.88 125 LEU A C 1
ATOM 991 O O . LEU A 1 125 ? -6.947 -13.390 33.966 1.00 50.88 125 LEU A O 1
ATOM 995 N N . CYS A 1 126 ? -6.320 -13.792 31.850 1.00 31.86 126 CYS A N 1
ATOM 996 C CA . CYS A 1 126 ? -5.058 -13.052 31.940 1.00 31.86 126 CYS A CA 1
ATOM 997 C C . CYS A 1 126 ? -5.177 -11.684 31.242 1.00 31.86 126 CYS A C 1
ATOM 999 O O . CYS A 1 126 ? -5.158 -11.636 30.012 1.00 31.86 126 CYS A O 1
ATOM 1001 N N . PRO A 1 127 ? -5.280 -10.561 31.978 1.00 40.75 127 PRO A N 1
ATOM 1002 C CA . PRO A 1 127 ? -5.027 -9.249 31.407 1.00 40.75 127 PRO A CA 1
ATOM 1003 C C . PRO A 1 127 ? -3.509 -9.087 31.245 1.00 40.75 127 PRO A C 1
ATOM 1005 O O . PRO A 1 127 ? -2.795 -8.891 32.225 1.00 40.75 127 PRO A O 1
ATOM 1008 N N . GLU A 1 128 ? -3.004 -9.191 30.016 1.00 36.31 128 GLU A N 1
ATOM 1009 C CA . GLU A 1 128 ? -1.660 -8.711 29.671 1.00 36.31 128 GLU A CA 1
ATOM 1010 C C . GLU A 1 128 ? -1.669 -7.172 29.743 1.00 36.31 128 GLU A C 1
ATOM 1012 O O . GLU A 1 128 ? -1.976 -6.482 28.771 1.00 36.31 128 GLU A O 1
ATOM 1017 N N . GLU A 1 129 ? -1.361 -6.608 30.915 1.00 41.12 129 GLU A N 1
ATOM 1018 C CA . GLU A 1 129 ? -0.913 -5.217 31.014 1.00 41.12 129 GLU A CA 1
ATOM 1019 C C . GLU A 1 129 ? 0.478 -5.103 30.376 1.00 41.12 129 GLU A C 1
ATOM 1021 O O . GLU A 1 129 ? 1.496 -5.352 31.022 1.00 41.12 129 GLU A O 1
ATOM 1026 N N . GLN A 1 130 ? 0.540 -4.708 29.102 1.00 33.06 130 GLN A N 1
ATOM 1027 C CA . GLN A 1 130 ? 1.804 -4.411 28.429 1.00 33.06 130 GLN A CA 1
ATOM 1028 C C . GLN A 1 130 ? 1.923 -2.911 28.135 1.00 33.06 130 GLN A C 1
ATOM 1030 O O . GLN A 1 130 ? 1.568 -2.404 27.074 1.00 33.06 130 GLN A O 1
ATOM 1035 N N . SER A 1 131 ? 2.442 -2.190 29.130 1.00 2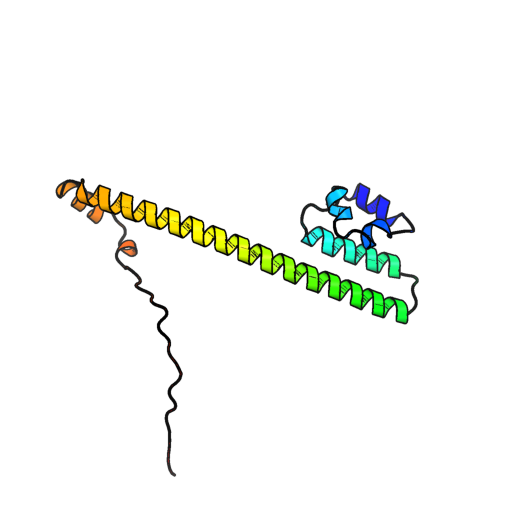9.56 131 SER A N 1
ATOM 1036 C CA . SER A 1 131 ? 2.996 -0.843 28.982 1.00 29.56 131 SER A CA 1
ATOM 1037 C C . SER A 1 131 ? 4.354 -0.918 28.259 1.00 29.56 131 SER A C 1
ATOM 1039 O O . SER A 1 131 ? 5.202 -1.716 28.671 1.00 29.56 131 SER A O 1
ATOM 1041 N N . PRO A 1 132 ? 4.631 -0.112 27.213 1.00 40.81 132 PRO A N 1
ATOM 1042 C CA . PRO A 1 132 ? 5.955 -0.052 26.602 1.00 40.81 132 PRO A CA 1
ATOM 1043 C C . PRO A 1 132 ? 6.878 0.834 27.454 1.00 40.81 132 PRO A C 1
ATOM 1045 O O . PRO A 1 132 ? 7.077 2.020 27.191 1.00 40.81 132 PRO A O 1
ATOM 1048 N N . GLY A 1 133 ? 7.429 0.245 28.516 1.00 33.56 133 GLY A N 1
ATOM 1049 C CA . GLY A 1 133 ? 8.410 0.856 29.411 1.00 33.56 133 GLY A CA 1
ATOM 1050 C C . GLY A 1 133 ? 9.848 0.506 29.021 1.00 33.56 133 GLY A C 1
ATOM 1051 O O . GLY A 1 133 ? 10.306 -0.610 29.227 1.00 33.56 133 GLY A O 1
ATOM 1052 N N . VAL A 1 134 ? 10.534 1.497 28.457 1.00 40.22 134 VAL A N 1
ATOM 1053 C CA . VAL A 1 134 ? 11.980 1.652 28.209 1.00 40.22 134 VAL A CA 1
ATOM 1054 C C . VAL A 1 134 ? 12.905 0.754 29.056 1.00 40.22 134 VAL A C 1
ATOM 1056 O O . VAL A 1 134 ? 12.978 0.905 30.272 1.00 40.22 134 VAL A O 1
ATOM 1059 N N . ALA A 1 135 ? 13.733 -0.066 28.399 1.00 33.69 135 ALA A N 1
ATOM 1060 C CA . ALA A 1 135 ? 14.939 -0.649 28.993 1.00 33.69 135 ALA A CA 1
ATOM 1061 C C . ALA A 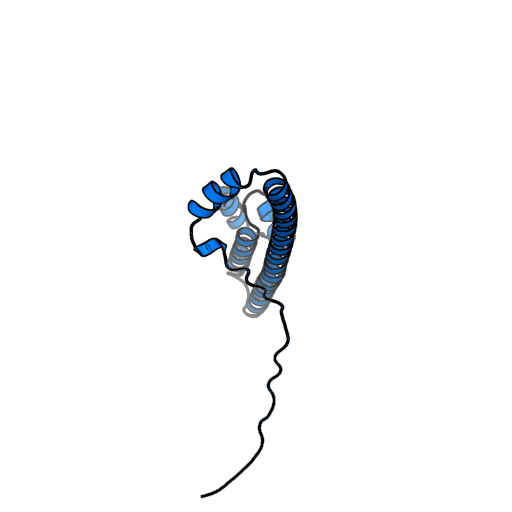1 135 ? 16.171 -0.256 28.160 1.00 33.69 135 ALA A C 1
ATOM 1063 O O . ALA A 1 135 ? 16.465 -0.839 27.118 1.00 33.69 135 ALA A O 1
ATOM 1064 N N . ALA A 1 136 ? 16.872 0.782 28.620 1.00 35.84 136 ALA A N 1
ATOM 1065 C CA . ALA A 1 136 ? 18.214 1.136 28.169 1.00 35.84 136 ALA A CA 1
ATOM 1066 C C . ALA A 1 136 ? 19.238 0.100 28.687 1.00 35.84 136 ALA A C 1
ATOM 1068 O O . ALA A 1 136 ? 19.080 -0.382 29.811 1.00 35.84 136 ALA A O 1
ATOM 1069 N N . PRO A 1 137 ? 20.308 -0.231 27.939 1.00 37.38 137 PRO A N 1
ATOM 1070 C CA . PRO A 1 137 ? 21.344 -1.123 28.440 1.00 37.38 137 PRO A CA 1
ATOM 1071 C C . PRO A 1 137 ? 22.286 -0.348 29.370 1.00 37.38 137 PRO A C 1
ATOM 1073 O O . PRO A 1 137 ? 23.056 0.511 28.937 1.00 37.38 137 PRO A O 1
ATOM 1076 N N . ALA A 1 138 ? 22.214 -0.648 30.667 1.00 37.94 138 ALA A N 1
ATOM 1077 C CA . ALA A 1 138 ? 23.167 -0.166 31.655 1.00 37.94 138 ALA A CA 1
ATOM 1078 C C . ALA A 1 138 ? 24.501 -0.914 31.512 1.00 37.94 138 ALA A C 1
ATOM 1080 O O . ALA A 1 138 ? 24.569 -2.143 31.548 1.00 37.94 138 ALA A O 1
ATOM 1081 N N . GLN A 1 139 ? 25.559 -0.127 31.347 1.00 37.81 139 GLN A N 1
ATOM 1082 C CA . GLN A 1 139 ? 26.956 -0.528 31.368 1.00 37.81 139 GLN A CA 1
ATOM 1083 C C . GLN A 1 139 ? 27.305 -1.162 32.721 1.00 37.81 139 GLN A C 1
ATOM 1085 O O . GLN A 1 139 ? 27.002 -0.585 33.765 1.00 37.81 139 GLN A O 1
ATOM 1090 N N . HIS A 1 140 ? 28.006 -2.297 32.711 1.00 37.56 140 HIS A N 1
ATOM 1091 C CA . HIS A 1 140 ? 28.731 -2.774 33.885 1.00 37.56 140 HIS A CA 1
ATOM 1092 C C . HIS A 1 140 ? 30.232 -2.770 33.591 1.00 37.56 140 HIS A C 1
ATOM 1094 O O . HIS A 1 140 ? 30.709 -3.310 32.595 1.00 37.56 140 HIS A O 1
ATOM 1100 N N . SER A 1 141 ? 30.936 -2.064 34.465 1.00 36.25 141 SER A N 1
ATOM 1101 C CA . SER A 1 141 ? 32.360 -1.766 34.469 1.00 36.25 141 SER A CA 1
ATOM 1102 C C . SER A 1 141 ? 33.153 -2.862 35.197 1.00 36.25 141 SER A C 1
ATOM 1104 O O . SER A 1 141 ? 32.722 -3.308 36.255 1.00 36.25 141 SER A O 1
ATOM 1106 N N . GLY A 1 142 ? 34.333 -3.208 34.664 1.00 35.72 142 GLY A N 1
ATOM 1107 C CA . GLY A 1 142 ? 35.588 -3.212 35.437 1.00 35.72 142 GLY A CA 1
ATOM 1108 C C . GLY A 1 142 ? 36.099 -4.499 36.117 1.00 35.72 142 GLY A C 1
ATOM 1109 O O . GLY A 1 142 ? 35.565 -4.906 37.140 1.00 35.72 142 GLY A O 1
ATOM 1110 N N . GLY A 1 143 ? 37.268 -4.976 35.636 1.00 34.81 143 GLY A N 1
ATOM 1111 C CA . GLY A 1 143 ? 38.362 -5.651 36.386 1.00 34.81 143 GLY A CA 1
ATOM 1112 C C . GLY A 1 143 ? 38.178 -7.143 36.723 1.00 34.81 143 GLY A C 1
ATOM 1113 O O . GLY A 1 143 ? 37.062 -7.587 36.916 1.00 34.81 143 GLY A O 1
ATOM 1114 N N . SER A 1 144 ? 39.194 -8.005 36.879 1.00 46.38 144 SER A N 1
ATOM 1115 C CA . SER A 1 144 ? 40.666 -7.915 36.893 1.00 46.38 144 SER A CA 1
ATOM 1116 C C . SER A 1 144 ? 41.242 -9.341 37.104 1.00 46.38 144 SER A C 1
ATOM 1118 O O . SER A 1 144 ? 40.610 -10.097 37.833 1.00 46.38 144 SER A O 1
ATOM 1120 N N . ALA A 1 145 ? 42.450 -9.622 36.574 1.00 38.88 145 ALA A N 1
ATOM 1121 C CA . ALA A 1 145 ? 43.412 -10.709 36.904 1.00 38.88 145 ALA A CA 1
ATOM 1122 C C . ALA A 1 145 ? 42.927 -12.178 36.743 1.00 38.88 145 ALA A C 1
ATOM 1124 O O . ALA A 1 145 ? 41.826 -12.525 37.143 1.00 38.88 145 ALA A O 1
ATOM 1125 N N . VAL A 1 146 ? 43.676 -13.110 36.138 1.00 42.00 146 VAL A N 1
ATOM 1126 C CA . VAL A 1 146 ? 45.062 -13.575 36.375 1.00 42.00 146 VAL A CA 1
ATOM 1127 C C . VAL A 1 146 ? 45.623 -14.171 35.082 1.00 42.00 146 VAL A C 1
ATOM 1129 O O . VAL A 1 146 ? 44.823 -14.778 34.337 1.00 42.00 146 VAL A O 1
#

Sequence (146 aa):
LNTDKLSSIMRQDSLEPVVRDPCYLLNQGICNRNIDQTLLSILLLFHSASGASVVAIDNKIEQAMDLVKNHLMYAVREEVEVLKEQIKELLEKNSQLERENSLLKTLASPEQLEKFQSRLPAEVLCPEEQSPGVAAPAQHSGGSAV

InterPro domains:
  IPR000580 TSC22/Bun [PF01166] (65-119)
  IPR047862 TSC22/Bun, conserved site [PS01289] (65-81)

pLDDT: mean 72.6, std 17.88, range [29.56, 97.62]

Secondary structure (DSSP, 8-state):
--HHHHHHHHTSS--HHHHH-TTHHHHTTS-SSHHHHHHHHHHHHHHTTTT--HHHHHHHHHHHHHHHHHHHHHHHHHHHHHHHHHHHHHHHHHHHHHHHHHHHHHHS-HHHHHHHHTTS-GGGG---------------------